Protein AF-A0A2V3PLR8-F1 (afdb_monomer)

Organism: NCBI:txid1605892

Foldseek 3Di:
DCVVCVVLPAADEAAEDFDQDQADPPDDRVQSADDDDVVRVVVVVVVVVVCVVVVSHHPYYHYPDDPRHD

Nearest PDB structures (foldseek):
  6zt9-assembly1_B  TM=1.006E+00  e=5.112E-08  Thermobacillus xylanilyticus
  6zt7-assembly1_A  TM=1.008E+00  e=8.228E-08  Thermobacillus xylanilyticus
  6zt9-assembly1_A-2  TM=1.008E+00  e=8.228E-08  Thermobacillus xylanilyticus
  6zt9-assembly1_C-2  TM=1.008E+00  e=9.426E-08  Thermobacillus xylanilyticus
  2vrk-assembly1_A  TM=1.008E+00  e=1.624E-07  Thermobacillus xylanilyticus

Mean predicted aligned error: 2.49 Å

InterPro domains:
  IPR010720 Alpha-L-arabinofuranosidase, C-terminal [PF06964] (15-70)
  IPR017853 Glycoside hydrolase superfamily [SSF51445] (2-70)

Sequence (70 aa):
MDLHDPAKRIGLIVDEWGAWYNVEKNTNPGFLFQQNTLRDAILAGVVLNIFHKHADRVKMANIAQLVNVL

Structure (mmCIF, N/CA/C/O backbone):
data_AF-A0A2V3PLR8-F1
#
_entry.id   AF-A0A2V3PLR8-F1
#
loop_
_atom_site.group_PDB
_atom_site.id
_atom_site.type_symbol
_atom_site.label_atom_id
_atom_site.label_alt_id
_atom_site.label_comp_id
_atom_site.label_asym_id
_atom_site.label_entity_id
_atom_site.label_seq_id
_atom_site.pdbx_PDB_ins_code
_atom_site.Cartn_x
_atom_site.Cartn_y
_atom_site.Cartn_z
_atom_site.occupancy
_atom_site.B_iso_or_equiv
_atom_site.auth_seq_id
_atom_site.auth_comp_id
_atom_site.auth_asym_id
_atom_site.auth_atom_id
_atom_site.pdbx_PDB_model_num
ATOM 1 N N . MET A 1 1 ? 1.958 -1.167 -20.447 1.00 86.75 1 MET A N 1
ATOM 2 C CA . MET A 1 1 ? 3.047 -0.194 -20.694 1.00 86.75 1 MET A CA 1
ATOM 3 C C . MET A 1 1 ? 4.109 -0.715 -21.646 1.00 86.75 1 MET A C 1
ATOM 5 O O . MET A 1 1 ? 4.695 0.097 -22.342 1.00 86.75 1 MET A O 1
ATOM 9 N N . ASP A 1 2 ? 4.335 -2.024 -21.746 1.00 90.06 2 ASP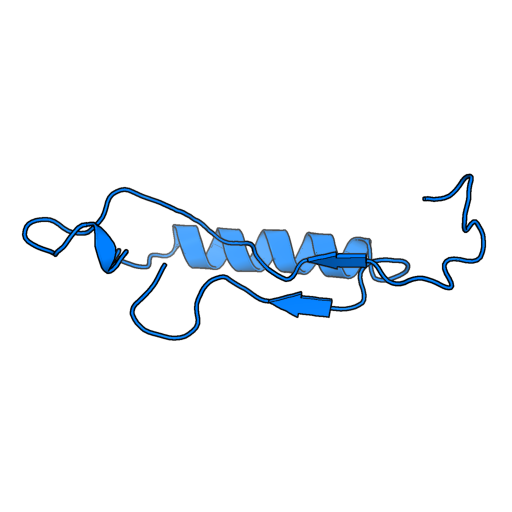 A N 1
ATOM 10 C CA . ASP A 1 2 ? 5.450 -2.559 -22.544 1.00 90.06 2 ASP A CA 1
ATOM 11 C C . ASP A 1 2 ? 5.343 -2.292 -24.055 1.00 90.06 2 ASP A C 1
ATOM 13 O O . ASP A 1 2 ? 6.363 -2.212 -24.725 1.00 90.06 2 ASP A O 1
ATOM 17 N N . LEU A 1 3 ? 4.135 -2.0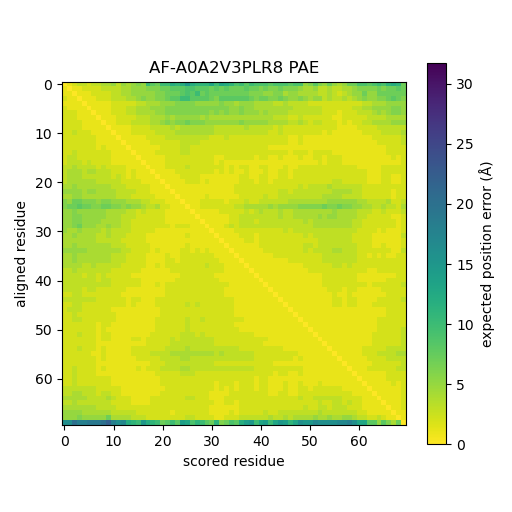55 -24.581 1.00 95.19 3 LEU A N 1
ATOM 18 C CA . LEU A 1 3 ? 3.937 -1.611 -25.967 1.00 95.19 3 LEU A CA 1
ATOM 19 C C . LEU A 1 3 ? 4.395 -0.160 -26.209 1.00 95.19 3 LEU A C 1
ATOM 21 O O . LEU A 1 3 ? 4.939 0.147 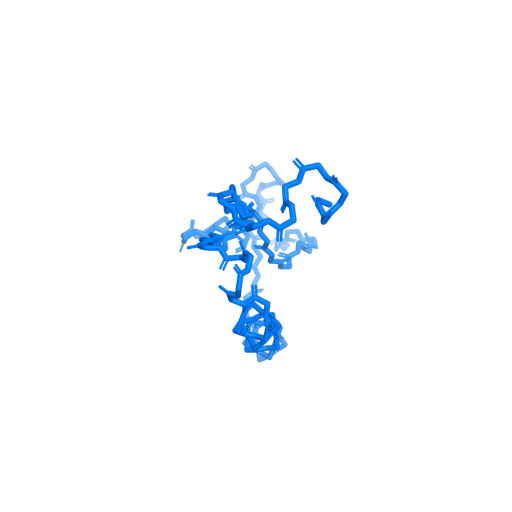-27.263 1.00 95.19 3 LEU A O 1
ATOM 25 N N . HIS A 1 4 ? 4.154 0.739 -25.250 1.00 95.94 4 HIS A N 1
ATOM 26 C CA . HIS A 1 4 ? 4.340 2.188 -25.424 1.00 95.94 4 HIS A CA 1
ATOM 27 C C . HIS A 1 4 ? 5.611 2.730 -24.751 1.00 95.94 4 HIS A C 1
ATOM 29 O O . HIS A 1 4 ? 6.104 3.790 -25.119 1.00 95.94 4 HIS A O 1
ATOM 35 N N . ASP A 1 5 ? 6.159 1.999 -23.782 1.00 97.31 5 ASP A N 1
ATOM 36 C CA . ASP A 1 5 ? 7.433 2.279 -23.122 1.00 97.31 5 ASP A CA 1
ATOM 37 C C . ASP A 1 5 ? 8.172 0.956 -22.833 1.00 97.31 5 ASP A C 1
ATOM 39 O O . ASP A 1 5 ? 8.296 0.547 -21.671 1.00 97.31 5 ASP A O 1
ATOM 43 N N . PRO A 1 6 ? 8.644 0.245 -23.877 1.00 96.44 6 PRO A N 1
ATOM 44 C CA . PRO A 1 6 ? 9.323 -1.048 -23.734 1.00 96.44 6 PRO A CA 1
ATOM 45 C C . PRO A 1 6 ? 10.625 -0.950 -22.928 1.00 96.44 6 PRO A C 1
ATOM 47 O O . PRO A 1 6 ? 11.000 -1.892 -22.235 1.00 96.44 6 PRO A O 1
ATOM 50 N N . ALA A 1 7 ? 11.290 0.210 -22.970 1.00 97.25 7 ALA A N 1
ATOM 51 C CA . ALA A 1 7 ? 12.523 0.483 -22.231 1.00 97.25 7 ALA A CA 1
ATOM 52 C C . ALA A 1 7 ? 12.296 0.816 -20.744 1.00 97.25 7 ALA A C 1
ATOM 54 O O . ALA A 1 7 ? 13.255 1.050 -20.014 1.00 97.25 7 ALA A O 1
ATOM 55 N N . LYS A 1 8 ? 11.038 0.846 -20.292 1.00 97.62 8 LYS A N 1
ATOM 56 C CA . LYS A 1 8 ? 10.646 1.102 -18.901 1.00 97.62 8 LYS A CA 1
ATOM 57 C C . LYS A 1 8 ? 11.164 2.425 -18.327 1.00 97.62 8 LYS A C 1
ATOM 59 O O . LYS A 1 8 ? 11.483 2.503 -17.142 1.00 97.62 8 LYS A O 1
ATOM 64 N N . ARG A 1 9 ? 11.232 3.473 -19.157 1.00 97.62 9 ARG A N 1
ATOM 65 C CA . ARG A 1 9 ? 11.688 4.808 -18.732 1.00 97.62 9 ARG A CA 1
ATOM 66 C C . ARG A 1 9 ? 10.709 5.476 -17.771 1.00 97.62 9 ARG A C 1
ATOM 68 O O . ARG A 1 9 ? 11.134 6.251 -16.921 1.00 97.62 9 ARG A O 1
ATOM 75 N N . ILE A 1 10 ? 9.415 5.198 -17.911 1.00 97.62 10 ILE A N 1
ATOM 76 C CA . ILE A 1 10 ? 8.367 5.736 -17.044 1.00 97.62 10 ILE A CA 1
ATOM 77 C C . ILE A 1 10 ? 8.107 4.730 -15.920 1.00 97.62 10 ILE A C 1
ATOM 79 O O . ILE A 1 10 ? 7.676 3.596 -16.165 1.00 97.62 10 ILE A O 1
ATOM 83 N N . GLY A 1 11 ? 8.381 5.148 -14.685 1.00 97.44 11 GLY A N 1
ATOM 84 C CA . GLY A 1 11 ? 8.082 4.365 -13.491 1.00 97.44 11 GLY A CA 1
ATOM 85 C C . GLY A 1 11 ? 6.579 4.279 -13.230 1.00 97.44 11 GLY A C 1
ATOM 86 O O . GLY A 1 11 ? 5.849 5.240 -13.456 1.00 97.44 11 GLY A O 1
ATOM 87 N N . LEU A 1 12 ? 6.127 3.127 -12.738 1.00 98.31 12 LEU A N 1
ATOM 88 C CA . LEU A 1 12 ? 4.811 2.993 -12.122 1.00 98.31 12 LEU A CA 1
ATOM 89 C C . LEU A 1 12 ? 4.924 3.392 -10.648 1.00 98.31 12 LEU A C 1
ATOM 91 O O . LEU A 1 12 ? 5.804 2.896 -9.938 1.00 98.31 12 LEU A O 1
ATOM 95 N N . ILE A 1 13 ? 4.039 4.282 -10.212 1.00 98.56 13 ILE A N 1
ATOM 96 C CA . ILE A 1 13 ? 3.895 4.699 -8.820 1.00 98.56 13 ILE A CA 1
ATOM 97 C C . ILE A 1 13 ? 2.561 4.143 -8.325 1.00 98.56 13 ILE A C 1
ATOM 99 O O . ILE A 1 13 ? 1.534 4.391 -8.948 1.00 98.56 13 ILE A O 1
ATOM 103 N N . VAL A 1 14 ? 2.597 3.350 -7.256 1.00 98.69 14 VAL A N 1
ATOM 104 C CA . VAL A 1 14 ? 1.400 2.821 -6.584 1.00 98.69 14 VAL A CA 1
ATOM 105 C C . VAL A 1 14 ? 1.198 3.633 -5.305 1.00 98.69 14 VAL A C 1
ATOM 107 O O . VAL A 1 14 ? 1.556 3.196 -4.213 1.00 98.69 14 VAL A O 1
ATOM 110 N N . ASP A 1 15 ? 0.746 4.874 -5.464 1.00 98.62 15 ASP A N 1
ATOM 111 C CA . ASP A 1 15 ? 0.683 5.890 -4.403 1.00 98.62 15 ASP A CA 1
ATOM 112 C C . ASP A 1 15 ? -0.481 5.716 -3.418 1.00 98.62 15 ASP A C 1
ATOM 114 O O . ASP A 1 15 ? -0.482 6.351 -2.368 1.00 98.62 15 ASP A O 1
ATOM 118 N N . GLU A 1 16 ? -1.420 4.814 -3.695 1.00 98.50 16 GLU A N 1
ATOM 119 C CA . GLU A 1 16 ? -2.412 4.370 -2.721 1.00 98.50 16 GLU A CA 1
ATOM 120 C C . GLU A 1 16 ? -2.603 2.851 -2.804 1.00 98.50 16 GLU A C 1
ATOM 122 O O . GLU A 1 16 ? -2.980 2.288 -3.835 1.00 98.50 16 GLU A O 1
ATOM 127 N N . TRP A 1 17 ? -2.333 2.168 -1.694 1.00 98.69 17 TRP A N 1
ATOM 128 C CA . TRP A 1 17 ? -2.628 0.750 -1.490 1.00 98.69 17 TRP A CA 1
ATOM 129 C C . TRP A 1 17 ? -2.824 0.475 0.003 1.00 98.69 17 TRP A C 1
ATOM 131 O O . TRP A 1 17 ? -2.407 1.265 0.844 1.00 98.69 17 TRP A O 1
ATOM 141 N N . GLY A 1 18 ? -3.439 -0.652 0.347 1.00 98.12 18 GLY A N 1
ATOM 142 C CA . GLY A 1 18 ? -3.713 -1.022 1.734 1.00 98.12 18 GLY A CA 1
ATOM 143 C C . GLY A 1 18 ? -5.048 -1.739 1.859 1.00 98.12 18 GLY A C 1
ATOM 144 O O . GLY A 1 18 ? -5.726 -1.989 0.860 1.00 98.12 18 GLY A O 1
ATOM 145 N N . ALA A 1 19 ? -5.419 -2.095 3.084 1.00 98.06 19 ALA A N 1
ATOM 146 C CA . ALA A 1 19 ? -6.744 -2.622 3.359 1.00 98.06 19 ALA A CA 1
ATOM 147 C C . ALA A 1 19 ? -7.708 -1.509 3.761 1.00 98.06 19 ALA A C 1
ATOM 149 O O . ALA A 1 19 ? -7.360 -0.620 4.533 1.00 98.06 19 ALA A O 1
ATOM 150 N N . TRP A 1 20 ? -8.946 -1.620 3.291 1.00 98.31 20 TRP A N 1
ATOM 151 C CA . TRP A 1 20 ? -10.032 -0.728 3.667 1.00 98.31 20 TRP A CA 1
ATOM 152 C C . TRP A 1 20 ? -11.195 -1.563 4.199 1.00 98.31 20 TRP A C 1
ATOM 154 O O . TRP A 1 20 ? -11.778 -2.376 3.477 1.00 98.31 20 TRP A O 1
ATOM 164 N N . TYR A 1 21 ? -11.507 -1.388 5.479 1.00 97.88 21 TYR A N 1
ATOM 165 C CA . TYR A 1 21 ? -12.563 -2.091 6.194 1.00 97.88 21 TYR A CA 1
ATOM 166 C C . TYR A 1 21 ? -13.690 -1.139 6.617 1.00 97.88 21 TYR A C 1
ATOM 168 O O . TYR A 1 21 ? -13.679 0.061 6.344 1.00 97.88 21 TYR A O 1
ATOM 176 N N . ASN A 1 22 ? -14.685 -1.690 7.315 1.00 98.00 22 ASN A N 1
ATOM 177 C CA . ASN A 1 22 ? -15.613 -0.867 8.081 1.00 98.00 22 ASN A CA 1
ATOM 178 C C . ASN A 1 22 ? -14.854 -0.154 9.206 1.00 98.00 22 ASN A C 1
ATOM 180 O O . ASN A 1 22 ? -13.981 -0.752 9.834 1.00 98.00 22 ASN A O 1
ATOM 184 N N . VAL A 1 23 ? -15.238 1.091 9.483 1.00 98.12 23 VAL A N 1
ATOM 185 C CA . VAL A 1 23 ? -14.679 1.853 10.603 1.00 98.12 23 VAL A CA 1
ATOM 186 C C . VAL A 1 23 ? -14.984 1.188 11.945 1.00 98.12 23 VAL A C 1
ATOM 188 O O . VAL A 1 23 ? -15.985 0.476 12.087 1.00 98.12 23 VAL A O 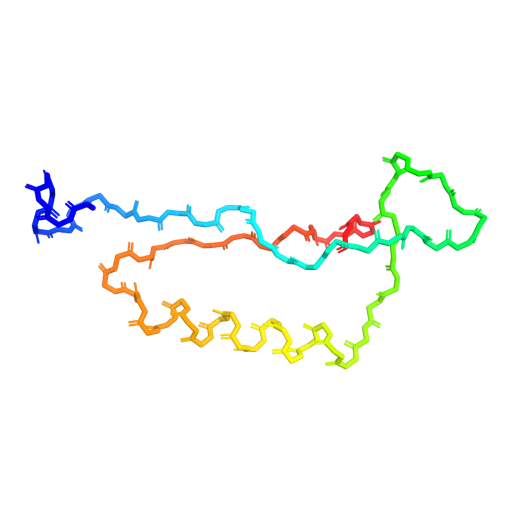1
ATOM 191 N N . GLU A 1 24 ? -14.153 1.460 12.950 1.00 98.00 24 GLU A N 1
ATOM 192 C CA . GLU A 1 24 ? -14.407 0.990 14.309 1.00 98.00 24 GLU A CA 1
ATOM 193 C C . GLU A 1 24 ? -15.764 1.478 14.821 1.00 98.00 24 GLU A C 1
ATOM 195 O O . GLU A 1 24 ? -16.228 2.592 14.536 1.00 98.00 24 GLU A O 1
ATOM 200 N N . LYS A 1 25 ? -16.408 0.635 15.630 1.00 97.38 25 LYS A N 1
ATOM 201 C CA . LYS A 1 25 ? -17.718 0.945 16.198 1.00 97.38 25 LYS A CA 1
ATOM 202 C C . LYS A 1 25 ? -17.647 2.238 17.019 1.00 97.38 25 LYS A C 1
ATOM 204 O O . LYS A 1 25 ? -16.751 2.417 17.837 1.00 97.38 25 LYS A O 1
ATOM 209 N N . ASN A 1 26 ? -18.659 3.094 16.861 1.00 97.31 26 ASN A N 1
ATOM 210 C CA . ASN A 1 26 ? -18.779 4.392 17.538 1.00 97.31 26 ASN A CA 1
ATOM 211 C C . ASN A 1 26 ? -17.730 5.444 17.111 1.00 97.31 26 ASN A C 1
ATOM 213 O O . ASN A 1 26 ? -17.502 6.402 17.848 1.00 97.31 26 ASN A O 1
ATOM 217 N N . THR A 1 27 ? -17.121 5.303 15.929 1.00 97.62 27 THR A N 1
ATOM 218 C CA . THR A 1 27 ? -16.264 6.338 15.320 1.00 97.62 27 THR A CA 1
ATOM 219 C C . THR A 1 27 ? -16.979 7.073 14.181 1.00 97.62 27 THR A C 1
ATOM 221 O O . THR A 1 27 ? -18.013 6.619 13.686 1.00 97.62 27 THR A O 1
ATOM 224 N N . ASN A 1 28 ? -16.468 8.245 13.779 1.00 98.06 28 ASN A N 1
ATOM 225 C CA . ASN A 1 28 ? -17.019 8.987 12.643 1.00 98.06 28 ASN A CA 1
ATOM 226 C C . ASN A 1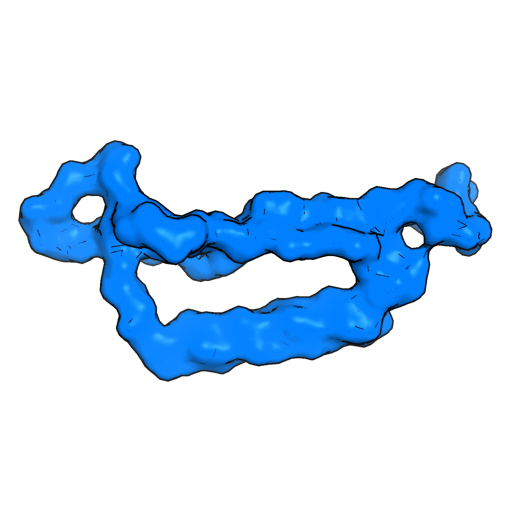 28 ? -16.615 8.300 11.318 1.00 98.06 28 ASN A C 1
ATOM 228 O O . ASN A 1 28 ? -15.415 8.180 11.062 1.00 98.06 28 ASN A O 1
ATOM 232 N N . PRO A 1 29 ? -17.567 7.919 10.441 1.00 96.75 29 PRO A N 1
ATOM 233 C CA . PRO A 1 29 ? -17.262 7.256 9.172 1.00 96.75 29 PRO A CA 1
ATOM 234 C C . PRO A 1 29 ? -16.320 8.046 8.257 1.00 96.75 29 PRO A C 1
ATOM 236 O O . PRO A 1 29 ? -15.549 7.445 7.519 1.00 96.75 29 PRO A O 1
ATOM 239 N N . GLY A 1 30 ? -16.347 9.381 8.315 1.00 97.12 30 GLY A N 1
ATOM 240 C CA . GLY A 1 30 ? -15.466 10.234 7.513 1.00 97.12 30 GLY A CA 1
ATOM 241 C C . GLY A 1 30 ? -14.009 10.261 7.985 1.00 97.12 30 GLY A C 1
ATOM 242 O O . GLY A 1 30 ? -13.168 10.803 7.278 1.00 97.12 30 GLY A O 1
ATOM 243 N N . PHE A 1 31 ? -13.701 9.707 9.164 1.00 98.12 31 PHE A N 1
ATOM 244 C CA . PHE A 1 31 ? -12.332 9.644 9.695 1.00 98.12 31 PHE A CA 1
ATOM 245 C C . PHE A 1 31 ? -11.588 8.374 9.277 1.00 98.12 31 PHE A C 1
ATOM 247 O O . PHE A 1 31 ? -10.370 8.338 9.396 1.00 98.12 31 PHE A O 1
ATOM 254 N N . LEU A 1 32 ? -12.302 7.350 8.789 1.00 97.94 32 LEU A N 1
ATOM 255 C CA . LEU A 1 32 ? -11.725 6.086 8.308 1.00 97.94 32 LEU A CA 1
ATOM 256 C C . LEU A 1 32 ? -10.812 5.379 9.328 1.00 97.94 32 LEU A C 1
ATOM 258 O O . LEU A 1 32 ? -9.835 4.736 8.956 1.00 97.94 32 LEU A O 1
ATOM 262 N N . PHE A 1 33 ? -11.126 5.495 10.618 1.00 98.25 33 PHE A N 1
ATOM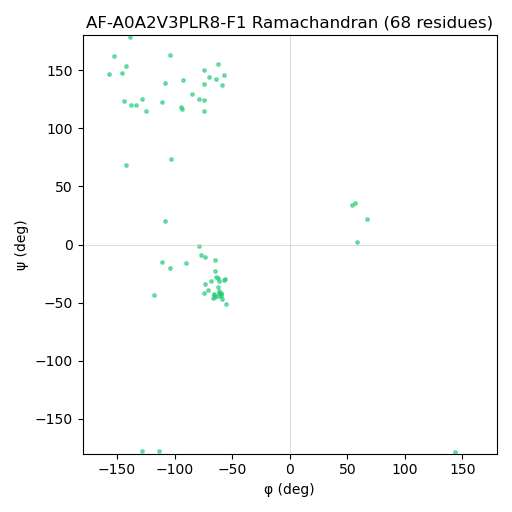 263 C CA . PHE A 1 33 ? -10.380 4.816 11.673 1.00 98.25 33 PHE A CA 1
ATOM 264 C C . PHE A 1 33 ? -10.792 3.340 11.760 1.00 98.25 33 PHE A C 1
ATOM 266 O O . PHE A 1 33 ? -11.973 3.036 11.942 1.00 98.25 33 PHE A O 1
ATOM 273 N N . GLN A 1 34 ? -9.823 2.431 11.673 1.00 98.38 34 GLN A N 1
ATOM 274 C CA . GLN A 1 34 ? -10.000 0.976 11.743 1.00 98.38 34 GLN A CA 1
ATOM 275 C C . GLN A 1 34 ? -8.831 0.344 12.521 1.00 98.38 34 GLN A C 1
ATOM 277 O O . GLN A 1 34 ? -7.738 0.909 12.576 1.00 98.38 34 GLN A O 1
ATOM 282 N N . GLN A 1 35 ? -9.046 -0.816 13.149 1.00 98.06 35 GLN A N 1
ATOM 283 C CA . GLN A 1 35 ? -7.974 -1.528 13.849 1.00 98.06 35 GLN A CA 1
ATOM 284 C C . GLN A 1 35 ? -6.989 -2.213 12.887 1.00 98.06 35 GLN A C 1
ATOM 286 O O . GLN A 1 35 ? -7.372 -2.699 11.823 1.00 98.06 35 GLN A O 1
ATOM 291 N N . ASN A 1 36 ? -5.728 -2.337 13.314 1.00 98.19 36 ASN A N 1
ATOM 292 C CA . ASN A 1 36 ? -4.681 -3.070 12.601 1.00 98.19 36 ASN A CA 1
ATOM 293 C C . ASN A 1 36 ? -4.319 -4.384 13.322 1.00 98.19 36 ASN A C 1
ATOM 295 O O . ASN A 1 36 ? -4.255 -4.445 14.552 1.00 98.19 36 ASN A O 1
ATOM 299 N N . THR A 1 37 ? -4.106 -5.459 12.565 1.00 98.44 37 THR A N 1
ATOM 300 C CA . THR A 1 37 ? -3.919 -6.822 13.087 1.00 98.44 37 THR A CA 1
ATOM 301 C C . THR A 1 37 ? -2.804 -7.578 12.353 1.00 98.44 37 THR A C 1
ATOM 303 O O . THR A 1 37 ? -2.238 -7.103 11.371 1.00 98.44 37 THR A O 1
ATOM 306 N N . LEU A 1 38 ? -2.516 -8.824 12.766 1.00 98.69 38 LEU A N 1
ATOM 307 C CA . LEU A 1 38 ? -1.570 -9.699 12.052 1.00 98.69 38 LEU A CA 1
ATOM 308 C C . LEU A 1 38 ? -1.945 -9.906 10.571 1.00 98.69 38 LEU A C 1
ATOM 310 O O . LEU A 1 38 ? -1.063 -10.088 9.734 1.00 98.69 38 LEU A O 1
ATOM 314 N N . ARG A 1 39 ? -3.239 -9.848 10.230 1.00 98.69 39 ARG A N 1
ATOM 315 C CA . ARG A 1 39 ? -3.701 -9.919 8.837 1.00 98.69 39 ARG A CA 1
ATOM 316 C C . ARG A 1 39 ? -3.108 -8.784 8.001 1.00 98.69 39 ARG A C 1
ATOM 318 O O . ARG A 1 39 ? -2.660 -9.028 6.885 1.00 98.69 39 ARG A O 1
ATOM 325 N N . ASP A 1 40 ? -3.078 -7.578 8.552 1.00 98.62 40 ASP A N 1
ATOM 326 C CA . ASP A 1 40 ? -2.614 -6.370 7.869 1.00 98.62 40 ASP A CA 1
ATOM 327 C C . ASP A 1 40 ? -1.084 -6.365 7.737 1.00 98.62 40 ASP A C 1
ATOM 329 O O . ASP A 1 40 ? -0.550 -5.983 6.696 1.00 98.62 40 ASP A O 1
ATOM 333 N N . ALA A 1 41 ? -0.373 -6.926 8.722 1.00 98.69 41 ALA A N 1
ATOM 334 C CA . ALA A 1 41 ? 1.065 -7.179 8.620 1.00 98.69 41 ALA A CA 1
ATOM 335 C C . ALA A 1 41 ? 1.410 -8.168 7.488 1.00 98.69 41 ALA A C 1
ATOM 337 O O . ALA A 1 41 ? 2.335 -7.926 6.709 1.00 98.69 41 ALA A O 1
ATOM 338 N N . ILE A 1 42 ? 0.657 -9.269 7.359 1.00 98.75 42 ILE A N 1
ATOM 339 C CA . ILE A 1 42 ? 0.845 -10.237 6.265 1.00 98.75 42 ILE A CA 1
ATOM 340 C C . ILE A 1 42 ? 0.508 -9.593 4.918 1.00 98.75 42 ILE A C 1
ATOM 342 O O . ILE A 1 42 ? 1.262 -9.766 3.960 1.00 98.75 42 ILE A O 1
ATOM 346 N N . LEU A 1 43 ? -0.584 -8.827 4.845 1.00 98.69 43 LEU A N 1
ATOM 347 C CA . LEU A 1 43 ? -0.960 -8.077 3.648 1.00 98.69 43 LEU A CA 1
ATOM 348 C C . LEU A 1 43 ? 0.177 -7.154 3.203 1.00 98.69 43 LEU A C 1
ATOM 350 O O . LEU A 1 43 ? 0.598 -7.234 2.049 1.00 98.69 43 LEU A O 1
ATOM 354 N N . ALA A 1 44 ? 0.722 -6.344 4.114 1.00 98.75 44 ALA A N 1
ATOM 355 C CA . ALA A 1 44 ? 1.844 -5.462 3.815 1.00 98.75 44 ALA A CA 1
ATOM 356 C C . ALA A 1 44 ? 3.068 -6.248 3.324 1.00 98.75 44 ALA A C 1
ATOM 358 O O . ALA A 1 44 ? 3.634 -5.916 2.284 1.00 98.75 44 ALA A O 1
ATOM 359 N N . GLY A 1 45 ? 3.439 -7.334 4.010 1.00 98.81 45 GLY A N 1
ATOM 360 C CA . GLY A 1 45 ? 4.568 -8.176 3.610 1.00 98.81 45 GLY A CA 1
ATOM 361 C C . GLY A 1 45 ? 4.410 -8.785 2.211 1.00 98.81 45 GLY A C 1
ATOM 362 O O . GLY A 1 45 ? 5.342 -8.753 1.407 1.00 98.81 45 GLY A O 1
ATOM 363 N N . VAL A 1 46 ? 3.224 -9.305 1.885 1.00 98.81 46 VAL A N 1
ATOM 364 C CA . VAL A 1 46 ? 2.939 -9.887 0.564 1.00 98.81 46 VAL A CA 1
ATOM 365 C C . VAL A 1 46 ? 2.966 -8.820 -0.528 1.00 98.81 46 VAL A C 1
ATOM 367 O O . VAL A 1 46 ? 3.592 -9.032 -1.566 1.00 98.81 46 VAL A O 1
ATOM 370 N N . VAL A 1 47 ? 2.331 -7.668 -0.304 1.00 98.88 47 VAL A N 1
ATOM 371 C CA . VAL A 1 47 ? 2.278 -6.588 -1.299 1.00 98.88 47 VAL A CA 1
ATOM 372 C C . VAL A 1 47 ? 3.666 -5.995 -1.553 1.00 98.88 47 VAL A C 1
ATOM 374 O O . VAL A 1 47 ? 4.055 -5.830 -2.709 1.00 98.88 47 VAL A O 1
ATOM 377 N N . LEU A 1 48 ? 4.471 -5.777 -0.509 1.00 98.88 48 LEU A N 1
ATOM 378 C CA . LEU A 1 48 ? 5.858 -5.332 -0.671 1.00 98.88 48 LEU A CA 1
ATOM 379 C C . LEU A 1 48 ? 6.699 -6.352 -1.456 1.00 98.88 48 LEU A C 1
ATOM 381 O O . LEU A 1 48 ? 7.465 -5.966 -2.338 1.00 98.88 48 LEU A O 1
ATOM 385 N N . ASN A 1 49 ? 6.510 -7.656 -1.221 1.00 98.88 49 ASN A N 1
ATOM 386 C CA . ASN A 1 49 ? 7.164 -8.698 -2.021 1.00 98.88 49 ASN A CA 1
ATOM 387 C C . ASN A 1 49 ? 6.749 -8.654 -3.501 1.00 98.88 49 ASN A C 1
ATOM 389 O O . ASN A 1 49 ? 7.583 -8.881 -4.381 1.00 98.88 49 ASN A O 1
ATOM 393 N N . ILE A 1 50 ? 5.488 -8.330 -3.797 1.00 98.88 50 ILE A N 1
ATOM 394 C CA . ILE A 1 50 ? 5.016 -8.117 -5.172 1.00 98.88 50 ILE A CA 1
ATOM 395 C C . ILE A 1 50 ? 5.708 -6.894 -5.785 1.00 98.88 50 ILE A C 1
ATOM 397 O O . ILE A 1 50 ? 6.212 -6.987 -6.904 1.00 98.88 50 ILE A O 1
ATOM 401 N N . PHE A 1 51 ? 5.813 -5.775 -5.063 1.00 98.81 51 PHE A N 1
ATOM 402 C CA . PHE A 1 51 ? 6.530 -4.596 -5.561 1.00 98.81 51 PHE A CA 1
ATOM 403 C C . PHE A 1 51 ? 8.006 -4.886 -5.826 1.00 98.81 51 PHE A C 1
ATOM 405 O O . PHE A 1 51 ? 8.509 -4.510 -6.882 1.00 98.81 51 PHE A O 1
ATOM 412 N N . HIS A 1 52 ? 8.680 -5.632 -4.946 1.00 98.81 52 HIS A N 1
ATOM 413 C CA . HIS A 1 52 ? 10.052 -6.083 -5.187 1.00 98.81 52 HIS A CA 1
ATOM 414 C C . HIS A 1 52 ? 10.167 -6.941 -6.455 1.00 98.81 52 HIS A C 1
ATOM 416 O O . HIS A 1 52 ? 11.086 -6.745 -7.249 1.00 98.81 52 HIS A O 1
ATOM 422 N N . LYS A 1 53 ? 9.213 -7.852 -6.697 1.00 98.81 53 LYS A N 1
ATOM 423 C CA . LYS A 1 53 ? 9.176 -8.684 -7.913 1.00 98.81 53 LYS A CA 1
ATOM 424 C C . LYS A 1 53 ? 8.988 -7.863 -9.197 1.00 98.81 53 LYS A C 1
ATOM 426 O O . LYS A 1 53 ? 9.440 -8.291 -10.254 1.00 98.81 53 LYS A O 1
ATOM 431 N N . HIS A 1 54 ? 8.344 -6.701 -9.100 1.00 98.44 54 HIS A N 1
ATOM 432 C CA . HIS A 1 54 ? 8.078 -5.783 -10.211 1.00 98.44 54 HIS A CA 1
ATOM 433 C C . HIS A 1 54 ? 8.930 -4.503 -10.158 1.00 98.44 54 HIS A C 1
ATOM 435 O O . HIS A 1 54 ? 8.575 -3.493 -10.773 1.00 98.44 54 HIS A O 1
ATOM 441 N N . ALA A 1 55 ? 10.057 -4.518 -9.436 1.00 98.31 55 ALA A N 1
ATOM 442 C CA . ALA A 1 55 ? 10.906 -3.342 -9.224 1.00 98.31 55 ALA A CA 1
ATOM 443 C C . ALA A 1 55 ? 11.556 -2.808 -10.515 1.00 98.31 55 ALA A C 1
ATOM 445 O O . ALA A 1 55 ? 12.060 -1.683 -10.558 1.00 98.31 55 ALA A O 1
ATOM 446 N N . ASP A 1 56 ? 11.527 -3.576 -11.604 1.00 97.50 56 ASP A N 1
ATOM 447 C CA . ASP A 1 56 ? 11.901 -3.119 -12.939 1.00 97.50 56 ASP A CA 1
ATOM 448 C C . ASP A 1 56 ? 10.994 -1.976 -13.426 1.00 97.50 56 ASP A C 1
ATOM 450 O O . ASP A 1 56 ? 11.480 -1.064 -14.099 1.00 97.50 56 ASP A O 1
ATOM 454 N N . ARG A 1 57 ? 9.720 -1.963 -13.006 1.00 98.06 57 ARG A N 1
ATOM 455 C CA . ARG A 1 57 ? 8.723 -0.949 -13.375 1.00 98.06 57 ARG A CA 1
ATOM 456 C C . ARG A 1 57 ? 8.177 -0.153 -12.189 1.00 98.06 57 ARG A C 1
ATOM 458 O O . ARG A 1 57 ? 8.028 1.057 -12.331 1.00 98.06 57 ARG A O 1
ATOM 465 N N . VAL A 1 58 ? 7.858 -0.787 -11.062 1.00 98.44 58 VAL A N 1
ATOM 466 C CA . VAL A 1 58 ? 7.339 -0.118 -9.856 1.00 98.44 58 VAL A CA 1
ATOM 467 C C . VAL A 1 58 ? 8.492 0.609 -9.170 1.00 98.44 58 VAL A C 1
ATOM 469 O O . VAL A 1 58 ? 9.449 -0.029 -8.739 1.00 98.44 58 VAL A O 1
ATOM 472 N N . LYS A 1 59 ? 8.436 1.945 -9.117 1.00 98.31 59 LYS A N 1
ATOM 473 C CA . LYS A 1 59 ? 9.534 2.786 -8.590 1.00 98.31 59 LYS A CA 1
ATOM 474 C C . LYS A 1 59 ? 9.206 3.486 -7.278 1.00 98.31 59 LYS A C 1
ATOM 476 O O . LYS A 1 59 ? 10.117 3.973 -6.618 1.00 98.31 59 LYS A O 1
ATOM 481 N N . MET A 1 60 ? 7.933 3.535 -6.905 1.00 98.75 60 MET A N 1
ATOM 482 C CA . MET A 1 60 ? 7.471 4.1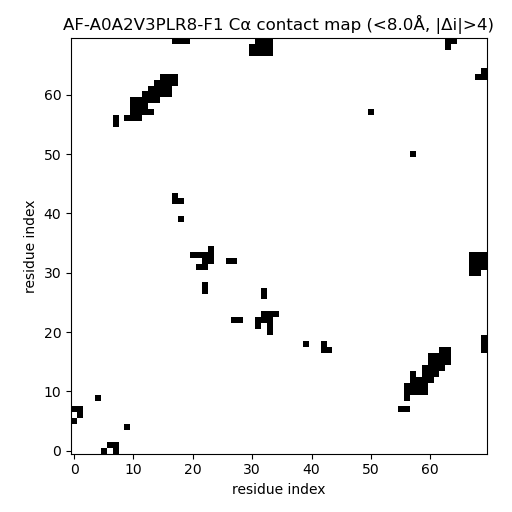30 -5.659 1.00 98.75 60 MET A CA 1
ATOM 483 C C . MET A 1 60 ? 6.122 3.521 -5.287 1.00 98.75 60 MET A C 1
ATOM 485 O O . MET A 1 60 ? 5.333 3.170 -6.168 1.00 98.75 60 MET A O 1
ATOM 489 N N . ALA A 1 61 ? 5.877 3.390 -3.989 1.00 98.75 61 ALA A N 1
ATOM 490 C CA . ALA A 1 61 ? 4.572 3.042 -3.464 1.00 98.75 61 ALA A CA 1
ATOM 491 C C . ALA A 1 61 ? 4.341 3.743 -2.124 1.00 98.75 61 ALA A C 1
ATOM 493 O O . ALA A 1 61 ? 5.286 3.921 -1.351 1.00 98.75 61 ALA A O 1
ATOM 494 N N . AS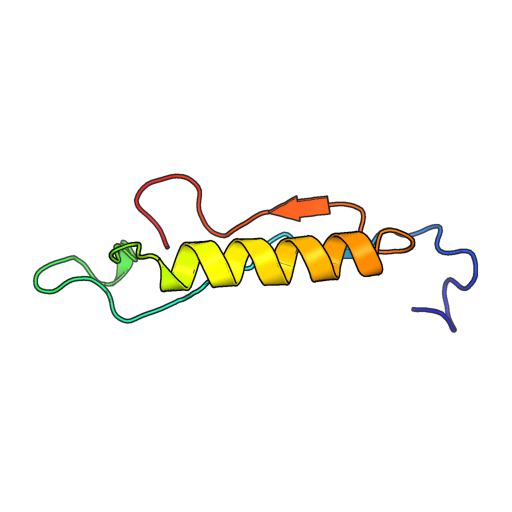N A 1 62 ? 3.091 4.091 -1.832 1.00 98.81 62 ASN A N 1
ATOM 495 C CA . ASN A 1 62 ? 2.700 4.757 -0.595 1.00 98.81 62 ASN A CA 1
ATOM 496 C C . ASN A 1 62 ? 1.461 4.051 -0.036 1.00 98.81 62 ASN A C 1
ATOM 498 O O . ASN A 1 62 ? 0.444 3.924 -0.712 1.00 98.81 62 ASN A O 1
ATOM 502 N N . ILE A 1 63 ? 1.583 3.508 1.178 1.00 98.38 63 ILE A N 1
ATOM 503 C CA . ILE A 1 63 ? 0.452 2.865 1.849 1.00 98.38 63 ILE A CA 1
ATOM 504 C C . ILE A 1 63 ? -0.502 3.947 2.351 1.00 98.38 63 ILE A C 1
ATOM 506 O O . ILE A 1 63 ? -0.070 4.981 2.869 1.00 98.38 63 ILE A O 1
ATOM 510 N N . ALA A 1 64 ? -1.791 3.706 2.190 1.00 98.50 64 ALA A N 1
ATOM 511 C CA . ALA A 1 64 ? -2.840 4.581 2.663 1.00 98.50 64 ALA A CA 1
ATOM 512 C C . ALA A 1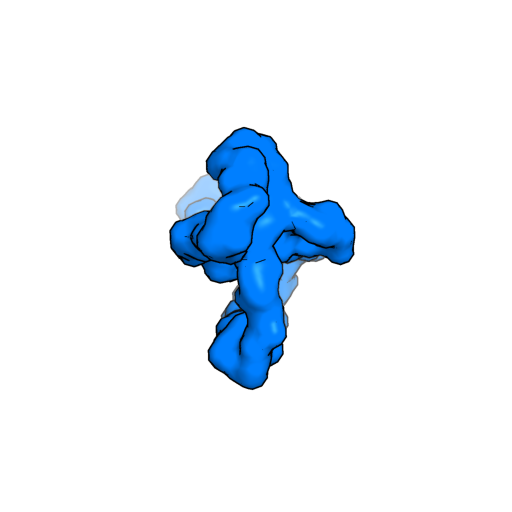 64 ? -3.286 4.074 4.053 1.00 98.50 64 ALA A C 1
ATOM 514 O O . ALA A 1 64 ? -3.725 2.932 4.141 1.00 98.50 64 ALA A O 1
ATOM 515 N N . GLN A 1 65 ? -3.157 4.834 5.148 1.00 98.31 65 GLN A N 1
ATOM 516 C CA . GLN A 1 65 ? -2.399 6.084 5.327 1.00 98.31 65 GLN A CA 1
ATOM 517 C C . GLN A 1 65 ? -1.481 5.984 6.561 1.00 98.31 65 GLN A C 1
ATOM 519 O O . GLN A 1 65 ? -1.332 4.940 7.185 1.00 98.31 65 GLN A O 1
ATOM 524 N N . LEU A 1 66 ? -0.769 7.073 6.875 1.00 98.19 66 LEU A N 1
ATOM 525 C CA . LEU A 1 66 ? 0.313 7.056 7.861 1.00 98.19 66 LEU A CA 1
ATOM 526 C C . LEU A 1 66 ? -0.173 6.990 9.318 1.00 98.19 66 LEU A C 1
ATOM 528 O O . LEU A 1 66 ? 0.451 6.319 10.137 1.00 98.19 66 LEU A O 1
ATOM 532 N N . VAL A 1 67 ? -1.221 7.745 9.671 1.00 98.00 67 VAL A N 1
ATOM 533 C CA . VAL A 1 67 ? -1.666 7.912 11.065 1.00 98.00 67 VAL A CA 1
ATOM 534 C C . VAL A 1 67 ? -3.187 8.002 11.133 1.00 98.00 67 VAL A C 1
ATOM 536 O O . VAL A 1 67 ? -3.766 8.914 10.550 1.00 98.00 67 VAL A O 1
ATOM 539 N N . ASN A 1 68 ? -3.810 7.120 11.922 1.00 96.88 68 ASN A N 1
ATOM 540 C CA . ASN A 1 68 ? -5.234 7.133 12.313 1.00 96.88 68 ASN A CA 1
ATOM 541 C C . ASN A 1 68 ? -6.270 7.077 11.177 1.00 96.88 68 ASN A C 1
ATOM 543 O O . ASN A 1 68 ? -7.467 7.138 11.455 1.00 96.88 68 ASN A O 1
ATOM 547 N N . VAL A 1 69 ? -5.827 6.974 9.931 1.00 92.25 69 VAL A N 1
ATOM 548 C CA . VAL A 1 69 ? -6.659 6.913 8.735 1.00 92.25 69 VAL A CA 1
ATOM 549 C C . VAL A 1 69 ? -6.179 5.697 7.965 1.00 92.25 69 VAL A C 1
ATOM 551 O O . VAL A 1 69 ? -4.983 5.615 7.689 1.00 92.25 69 VAL A O 1
ATOM 554 N N . LEU A 1 70 ? -7.113 4.795 7.651 1.00 57.38 70 LEU A N 1
ATOM 555 C CA . LEU A 1 70 ? -6.855 3.468 7.078 1.00 57.38 70 LEU A CA 1
ATOM 556 C C . LEU A 1 70 ? -5.910 2.607 7.934 1.00 57.38 70 LEU A C 1
ATOM 558 O O . LEU A 1 70 ? -4.675 2.684 7.804 1.00 57.38 70 LEU A O 1
#

pLDDT: mean 97.18, std 5.16, range [57.38, 98.88]

Radius of gyration: 15.6 Å; Cα contacts (8 Å, |Δi|>4): 73; chains: 1; bounding box: 31×20×44 Å

Solvent-accessible surface area (backbone atoms only — not comparable to full-atom values): 4357 Å² total; per-residue (Å²): 102,63,91,85,42,68,85,43,83,69,62,42,67,46,68,70,44,74,71,85,76,76,51,45,87,96,58,64,76,93,54,39,37,50,90,85,52,73,68,53,54,50,50,52,55,53,51,52,53,50,44,61,76,39,48,83,39,41,72,47,71,33,68,45,44,92,72,78,27,72

Secondary structure (DSSP, 8-state):
-TTT-TT--SPEEEEEES---PPPTTS-GGG------HHHHHHHHHHHHHHHHTTTTEEEEEES-SSS--